Protein AF-A0A968HFU6-F1 (afdb_monomer_lite)

Structure (mmCIF, N/CA/C/O backbone):
data_AF-A0A968HFU6-F1
#
_entry.id   AF-A0A968HFU6-F1
#
loop_
_atom_site.group_PDB
_atom_site.id
_atom_site.type_symbol
_atom_site.label_atom_id
_atom_site.label_alt_id
_atom_site.label_comp_id
_atom_site.label_asym_id
_atom_site.label_entity_id
_atom_site.label_seq_id
_atom_site.pdbx_PDB_ins_code
_atom_site.Cartn_x
_atom_site.Cartn_y
_atom_site.Cartn_z
_atom_site.occupancy
_atom_site.B_iso_or_equiv
_atom_site.auth_seq_id
_atom_site.auth_comp_id
_atom_site.au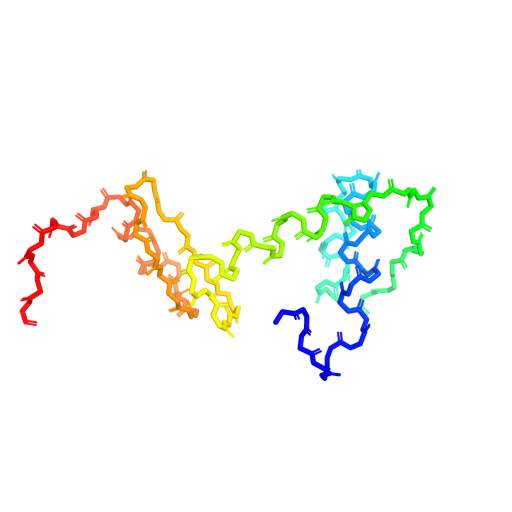th_asym_id
_atom_site.auth_atom_id
_atom_site.pdbx_PDB_model_num
ATOM 1 N N . MET A 1 1 ? 7.597 4.660 4.738 1.00 56.69 1 MET A N 1
ATOM 2 C CA . MET A 1 1 ? 6.983 4.582 3.396 1.00 56.69 1 MET A CA 1
ATOM 3 C C . MET A 1 1 ? 8.063 4.384 2.355 1.00 56.69 1 MET A C 1
ATOM 5 O O . MET A 1 1 ? 9.091 5.023 2.534 1.00 56.69 1 MET A O 1
ATOM 9 N N . PRO A 1 2 ? 7.839 3.556 1.316 1.00 61.03 2 PRO A N 1
ATOM 10 C CA . PRO A 1 2 ? 8.110 2.112 1.406 1.00 61.03 2 PRO A CA 1
ATOM 11 C C . PRO A 1 2 ? 9.291 1.827 2.336 1.00 61.03 2 PRO A C 1
ATOM 13 O O . PRO A 1 2 ? 10.309 2.507 2.302 1.00 61.03 2 PRO A O 1
ATOM 16 N N . LEU A 1 3 ? 9.134 0.875 3.245 1.00 66.88 3 LEU A N 1
ATOM 17 C CA . LEU A 1 3 ? 10.175 0.618 4.237 1.00 66.88 3 LEU A CA 1
ATOM 18 C C . LEU A 1 3 ? 11.447 0.135 3.523 1.00 66.88 3 LEU A C 1
ATOM 20 O O . LEU A 1 3 ? 11.349 -0.565 2.519 1.00 66.88 3 LEU A O 1
ATOM 24 N N . SER A 1 4 ? 12.632 0.490 4.028 1.00 70.19 4 SER A N 1
ATOM 25 C CA . SER A 1 4 ? 13.918 0.091 3.424 1.00 70.19 4 SER A CA 1
ATOM 26 C C . SER A 1 4 ? 14.060 -1.430 3.267 1.00 70.19 4 SER A C 1
ATOM 28 O O . SER A 1 4 ? 14.781 -1.907 2.398 1.00 70.19 4 SER A O 1
ATOM 30 N N . PHE A 1 5 ? 13.318 -2.195 4.069 1.00 75.12 5 PHE A N 1
ATOM 31 C CA . PHE A 1 5 ? 13.216 -3.653 4.019 1.00 75.12 5 PHE A CA 1
ATOM 32 C C . PHE A 1 5 ? 12.143 -4.201 3.053 1.00 75.12 5 PHE A C 1
ATOM 34 O O . PHE A 1 5 ? 11.973 -5.414 2.945 1.00 75.12 5 PHE A O 1
ATOM 41 N N . HIS A 1 6 ? 11.432 -3.344 2.320 1.00 84.25 6 HIS A N 1
ATOM 42 C CA . HIS A 1 6 ? 10.509 -3.713 1.243 1.00 84.25 6 HIS A CA 1
ATOM 43 C C . HIS A 1 6 ? 10.959 -3.086 -0.088 1.00 84.25 6 HIS A C 1
ATOM 45 O O . HIS A 1 6 ? 10.248 -2.242 -0.640 1.00 84.25 6 HIS A O 1
ATOM 51 N N . PRO A 1 7 ? 12.127 -3.498 -0.624 1.00 86.56 7 PRO A N 1
ATOM 52 C CA . PRO A 1 7 ? 12.734 -2.868 -1.799 1.00 86.56 7 PRO A CA 1
ATOM 53 C C . PRO A 1 7 ? 11.850 -2.957 -3.051 1.00 86.56 7 PRO A C 1
ATOM 55 O O . PRO A 1 7 ? 11.905 -2.088 -3.917 1.00 86.56 7 PRO A O 1
ATOM 58 N N . ASP A 1 8 ? 10.984 -3.970 -3.124 1.00 92.88 8 ASP A N 1
ATOM 59 C CA . ASP A 1 8 ? 10.111 -4.186 -4.276 1.00 92.88 8 ASP A CA 1
ATOM 60 C C . ASP A 1 8 ? 8.786 -3.422 -4.226 1.00 92.88 8 ASP A C 1
ATOM 62 O O . ASP A 1 8 ? 8.072 -3.362 -5.227 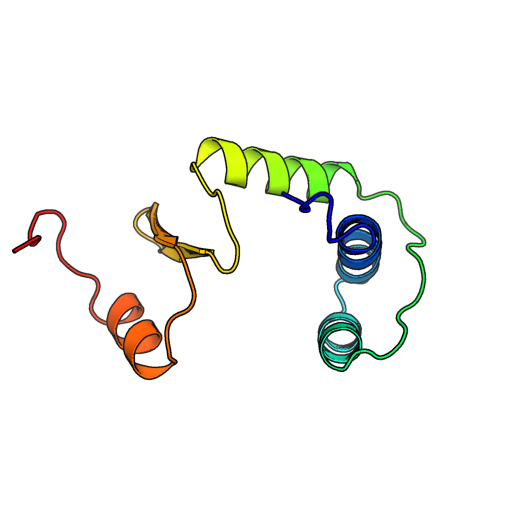1.00 92.88 8 ASP A O 1
ATOM 66 N N . ALA A 1 9 ? 8.426 -2.841 -3.080 1.00 93.19 9 ALA A N 1
ATOM 67 C CA . ALA A 1 9 ? 7.103 -2.252 -2.902 1.00 93.19 9 ALA A CA 1
ATOM 68 C C . ALA A 1 9 ? 6.845 -1.096 -3.879 1.00 93.19 9 ALA A C 1
ATOM 70 O O . ALA A 1 9 ? 5.744 -0.994 -4.408 1.00 93.19 9 ALA A O 1
ATOM 71 N N . TYR A 1 10 ? 7.854 -0.268 -4.169 1.00 92.94 10 TYR A 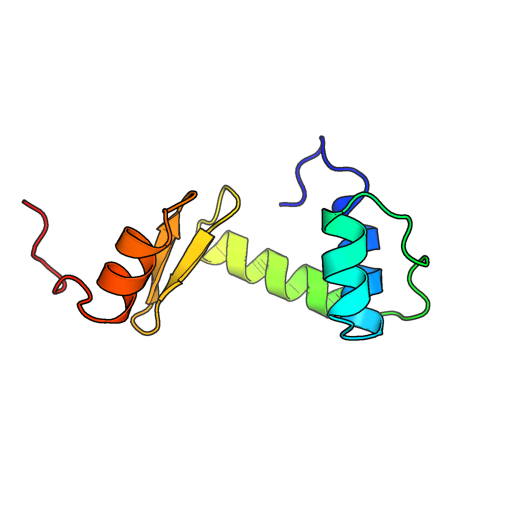N 1
ATOM 72 C CA . TYR A 1 10 ? 7.682 0.885 -5.055 1.00 92.94 10 TYR A CA 1
ATOM 73 C C . TYR A 1 10 ? 7.296 0.461 -6.478 1.00 92.94 10 TYR A C 1
ATOM 75 O O . TYR A 1 10 ? 6.244 0.852 -6.979 1.00 92.94 10 TYR A O 1
ATOM 83 N N . TRP A 1 11 ? 8.108 -0.387 -7.120 1.00 94.50 11 TRP A N 1
ATOM 84 C CA . TRP A 1 11 ? 7.846 -0.786 -8.505 1.00 94.50 11 TRP A CA 1
ATOM 85 C C . TRP A 1 11 ? 6.603 -1.675 -8.623 1.00 94.50 11 TRP A C 1
ATOM 87 O O . TRP A 1 11 ? 5.922 -1.635 -9.645 1.00 94.50 11 TRP A O 1
ATOM 97 N N . LYS A 1 12 ? 6.272 -2.461 -7.590 1.00 95.69 12 LYS A N 1
ATOM 98 C CA . LYS A 1 12 ? 5.044 -3.268 -7.576 1.00 95.69 12 LYS A CA 1
ATOM 99 C C . LYS A 1 12 ? 3.799 -2.391 -7.501 1.00 95.69 12 LYS A C 1
ATOM 101 O O . LYS A 1 12 ? 2.883 -2.593 -8.293 1.00 95.69 12 LYS A O 1
ATOM 106 N N . SER A 1 13 ? 3.792 -1.389 -6.620 1.00 95.25 13 SER A N 1
ATOM 107 C CA . SER A 1 13 ? 2.713 -0.395 -6.560 1.00 95.25 13 SER A CA 1
ATOM 108 C C . SER A 1 13 ? 2.575 0.357 -7.882 1.00 95.25 13 SER A C 1
ATOM 110 O O . SER A 1 13 ? 1.464 0.495 -8.385 1.00 95.25 13 SER A O 1
ATOM 112 N N . GLN A 1 14 ? 3.698 0.762 -8.487 1.00 95.50 14 GLN A N 1
ATOM 113 C CA . GLN A 1 14 ? 3.713 1.409 -9.800 1.00 95.50 14 GLN A CA 1
ATOM 114 C C . GLN A 1 14 ? 3.047 0.525 -10.867 1.00 95.50 14 GLN A C 1
ATOM 116 O O . GLN A 1 14 ? 2.149 0.981 -11.567 1.00 95.50 14 GLN A O 1
ATOM 121 N N . SER A 1 15 ? 3.429 -0.755 -10.947 1.00 96.94 15 SER A N 1
ATOM 122 C CA . SER A 1 15 ? 2.885 -1.707 -11.926 1.00 96.94 15 SER A CA 1
ATOM 123 C C . SER A 1 15 ? 1.375 -1.915 -11.769 1.00 96.94 15 SER A C 1
ATOM 125 O O . SER A 1 15 ? 0.628 -1.863 -12.747 1.00 96.94 15 SER A O 1
ATOM 127 N N . ILE A 1 16 ? 0.905 -2.089 -10.530 1.00 97.12 16 ILE A N 1
ATOM 128 C CA . ILE A 1 16 ? -0.518 -2.298 -10.233 1.00 97.12 16 ILE A CA 1
ATOM 129 C C . ILE A 1 16 ? -1.340 -1.058 -10.603 1.00 97.12 16 ILE A C 1
ATOM 131 O O . ILE A 1 16 ? -2.380 -1.196 -11.252 1.00 97.12 16 ILE A O 1
ATOM 135 N N . LEU A 1 17 ? -0.864 0.142 -10.248 1.00 95.69 17 LEU A N 1
ATOM 136 C CA . LEU A 1 17 ? -1.544 1.391 -10.600 1.00 95.69 17 LEU A CA 1
ATOM 137 C C . LEU A 1 17 ? -1.516 1.662 -12.107 1.00 95.69 17 LEU A C 1
ATOM 139 O O . LEU A 1 17 ? -2.545 2.057 -12.649 1.00 95.69 17 LEU A O 1
ATOM 143 N N . CYS A 1 18 ? -0.416 1.345 -12.807 1.00 95.50 18 CYS A N 1
ATOM 144 C CA . CYS A 1 18 ? -0.301 1.524 -14.261 1.00 95.50 18 CYS A CA 1
ATOM 145 C C . CYS A 1 18 ? -1.459 0.889 -15.041 1.00 95.50 18 CYS A C 1
ATOM 147 O O . CYS A 1 18 ? -1.866 1.411 -16.078 1.00 95.50 18 CYS A O 1
ATOM 149 N N . LYS A 1 19 ? -1.984 -0.247 -14.568 1.00 94.75 19 LYS A N 1
ATOM 150 C CA . LYS A 1 19 ? -3.129 -0.933 -15.187 1.00 94.75 19 LYS A CA 1
ATOM 151 C C . LYS A 1 19 ? -4.420 -0.832 -14.385 1.00 94.75 19 LYS A C 1
ATOM 153 O O . LYS A 1 19 ? -5.429 -1.368 -14.833 1.00 94.75 19 LYS A O 1
ATOM 158 N N . SER A 1 20 ? -4.385 -0.209 -13.204 1.00 95.38 20 SER A N 1
ATOM 159 C CA . SER A 1 20 ? -5.481 -0.232 -12.224 1.00 95.38 20 SER A CA 1
ATOM 160 C C . SER A 1 20 ? -6.066 -1.644 -12.043 1.00 95.38 20 SER A C 1
ATOM 162 O O . SER A 1 20 ? -7.278 -1.852 -12.052 1.00 95.38 20 SER A O 1
ATOM 164 N N . SER A 1 21 ? -5.184 -2.646 -11.953 1.00 96.75 21 SER A N 1
ATOM 165 C CA . SER A 1 21 ? -5.559 -4.060 -12.055 1.00 96.75 21 SER A CA 1
ATOM 166 C C . SER A 1 21 ? -5.749 -4.694 -10.679 1.00 96.75 21 SER A C 1
ATOM 168 O O . SER A 1 21 ? -4.775 -4.991 -9.982 1.00 96.75 21 SER A O 1
ATOM 170 N N . LEU A 1 22 ? -7.005 -4.979 -10.316 1.00 97.81 22 LEU A N 1
ATOM 171 C CA . LEU A 1 22 ? -7.323 -5.747 -9.106 1.00 97.81 22 LEU A CA 1
ATOM 172 C C . LEU A 1 22 ? -6.692 -7.146 -9.152 1.00 97.81 22 LEU A C 1
ATOM 174 O O . LEU A 1 22 ? -6.166 -7.620 -8.153 1.00 97.81 22 LEU A O 1
ATOM 178 N N . GLN A 1 23 ? -6.662 -7.780 -10.326 1.00 98.19 23 GLN A N 1
ATOM 179 C CA . GLN A 1 23 ? -6.046 -9.096 -10.491 1.00 98.19 23 GLN A CA 1
ATOM 180 C C . GLN A 1 23 ? -4.552 -9.077 -10.132 1.00 98.19 23 GLN A C 1
ATOM 182 O O . GLN A 1 23 ? -4.078 -9.970 -9.440 1.00 98.19 23 GLN A O 1
ATOM 187 N N . TRP A 1 24 ? -3.808 -8.048 -10.553 1.00 98.00 24 TRP A N 1
ATOM 188 C CA . TRP A 1 24 ? -2.378 -7.938 -10.233 1.00 98.00 24 TRP A CA 1
ATOM 189 C C . TRP A 1 24 ? -2.137 -7.639 -8.754 1.00 98.00 24 TRP A C 1
ATOM 191 O O . TRP A 1 24 ? -1.142 -8.096 -8.190 1.00 98.00 24 TRP A O 1
ATOM 201 N N . LEU A 1 25 ? -3.051 -6.909 -8.111 1.00 97.94 25 LEU A N 1
ATOM 202 C CA . LEU A 1 25 ? -3.019 -6.722 -6.665 1.00 97.94 25 LEU A CA 1
ATOM 203 C C . LEU A 1 25 ? -3.144 -8.070 -5.939 1.00 97.94 25 LEU A C 1
ATOM 205 O O . LEU A 1 25 ? -2.282 -8.403 -5.123 1.00 97.94 25 LEU A O 1
ATOM 209 N N . GLU A 1 26 ? -4.166 -8.857 -6.282 1.00 98.31 26 GLU A N 1
ATOM 210 C CA . GLU A 1 26 ? -4.416 -10.178 -5.692 1.00 98.31 26 GLU A CA 1
ATOM 211 C C . GLU A 1 26 ? -3.272 -11.161 -5.967 1.00 98.31 26 GLU A C 1
ATOM 213 O O . GLU A 1 26 ? -2.797 -11.847 -5.061 1.00 98.31 26 GLU A O 1
ATOM 218 N N . ASP A 1 27 ? -2.760 -11.196 -7.199 1.00 98.25 27 ASP A N 1
ATOM 219 C CA . ASP A 1 27 ? -1.640 -12.061 -7.569 1.00 98.25 27 ASP A CA 1
ATOM 220 C C . ASP A 1 27 ? -0.369 -11.714 -6.783 1.00 98.25 27 ASP A C 1
ATOM 222 O O . ASP A 1 27 ? 0.308 -12.616 -6.281 1.00 98.25 27 ASP A O 1
ATOM 226 N N . ASN A 1 28 ? -0.076 -10.425 -6.583 1.00 97.06 28 ASN A N 1
ATOM 227 C CA . ASN A 1 28 ? 1.053 -10.006 -5.757 1.00 97.06 28 ASN A CA 1
ATOM 228 C C . ASN A 1 28 ? 0.873 -10.392 -4.276 1.00 97.06 28 ASN A C 1
ATOM 230 O O . ASN A 1 28 ? 1.833 -10.851 -3.652 1.00 97.06 28 ASN A O 1
ATOM 234 N N . PHE A 1 29 ? -0.335 -10.264 -3.710 1.00 96.44 29 PHE A N 1
ATOM 235 C CA . PHE A 1 29 ? -0.629 -10.752 -2.352 1.00 96.44 29 PHE A CA 1
ATOM 236 C C . PHE A 1 29 ? -0.493 -12.276 -2.241 1.00 96.44 29 PHE A C 1
ATOM 238 O O . PHE A 1 29 ? 0.039 -12.780 -1.250 1.00 96.44 29 PHE A O 1
ATOM 245 N N . ALA A 1 30 ? -0.876 -13.008 -3.288 1.00 97.88 30 ALA A N 1
ATOM 246 C CA . ALA A 1 30 ? -0.670 -14.448 -3.420 1.00 97.88 30 ALA A CA 1
ATOM 247 C C . ALA A 1 30 ? 0.793 -14.841 -3.720 1.00 97.88 30 ALA A C 1
ATOM 249 O O . ALA A 1 30 ? 1.075 -16.019 -3.938 1.00 97.88 30 ALA A O 1
ATOM 250 N N . LYS A 1 31 ? 1.729 -13.878 -3.712 1.00 96.25 31 LYS A N 1
ATOM 251 C CA . LYS A 1 31 ? 3.164 -14.053 -4.007 1.00 96.25 31 LYS A CA 1
ATOM 252 C C . LYS A 1 31 ? 3.458 -14.575 -5.416 1.00 96.25 31 LYS A C 1
ATOM 254 O O . LYS A 1 31 ? 4.536 -15.118 -5.651 1.00 96.25 31 LYS A O 1
ATOM 259 N N . LYS A 1 32 ? 2.528 -14.405 -6.352 1.00 97.81 32 LYS A N 1
ATOM 260 C CA . LYS A 1 32 ? 2.789 -14.640 -7.770 1.00 97.81 32 LYS A CA 1
ATOM 261 C C . LYS A 1 32 ? 3.565 -13.462 -8.347 1.00 97.81 32 LYS A C 1
ATOM 263 O O . LYS A 1 32 ? 3.544 -12.348 -7.816 1.00 97.81 32 LYS A O 1
ATOM 268 N N . GLU A 1 33 ? 4.264 -13.717 -9.442 1.00 96.88 33 GLU A N 1
ATOM 269 C CA . GLU A 1 33 ? 4.918 -12.654 -10.193 1.00 96.88 33 GLU A CA 1
ATOM 270 C C . GLU A 1 33 ? 3.880 -11.762 -10.874 1.00 96.88 33 GLU A C 1
ATOM 272 O O . GLU A 1 33 ? 2.864 -12.238 -11.381 1.00 96.88 33 GLU A O 1
ATOM 277 N N . ILE A 1 34 ? 4.164 -10.461 -10.897 1.00 97.75 34 ILE A N 1
ATOM 278 C CA . ILE A 1 34 ? 3.408 -9.474 -11.663 1.00 97.75 34 ILE A CA 1
ATOM 279 C C . ILE A 1 34 ? 4.346 -8.792 -12.661 1.00 97.75 34 ILE A C 1
ATOM 281 O O . ILE A 1 34 ? 5.549 -8.687 -12.386 1.00 97.75 34 ILE A O 1
ATOM 285 N N . PRO A 1 35 ? 3.833 -8.306 -13.804 1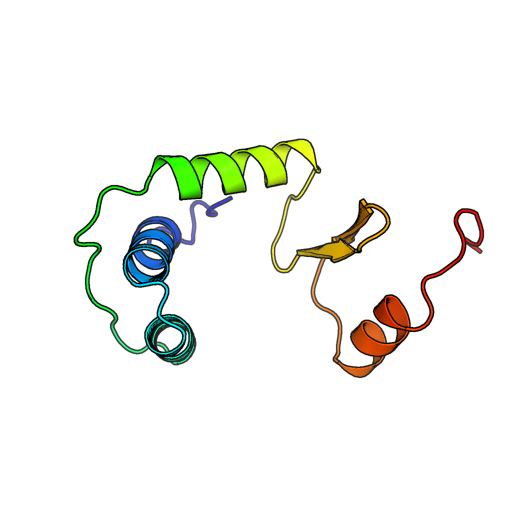.00 97.44 35 PRO A N 1
ATOM 286 C CA . PRO A 1 35 ? 4.654 -7.602 -14.779 1.00 97.44 35 PRO A CA 1
ATOM 287 C C . PRO A 1 35 ? 5.371 -6.389 -14.176 1.00 97.44 35 PRO A C 1
ATOM 289 O O . PRO A 1 35 ? 4.911 -5.782 -13.205 1.00 97.44 35 PRO A O 1
ATOM 292 N N . ARG A 1 36 ? 6.508 -6.012 -14.765 1.00 96.44 36 ARG A N 1
ATOM 293 C CA . ARG A 1 36 ? 7.171 -4.741 -14.441 1.00 96.44 36 ARG A CA 1
ATOM 294 C C . ARG A 1 36 ? 6.343 -3.563 -14.985 1.00 96.44 36 ARG A C 1
ATOM 296 O O . ARG A 1 36 ? 5.619 -3.757 -15.961 1.00 96.44 36 ARG A O 1
ATOM 303 N N . PRO A 1 37 ? 6.444 -2.366 -14.378 1.00 95.81 37 PRO A N 1
ATOM 304 C CA . PRO A 1 37 ? 5.717 -1.193 -14.853 1.00 95.81 37 PRO A CA 1
ATOM 305 C C . PRO A 1 37 ? 6.070 -0.865 -16.304 1.00 95.81 37 PRO A C 1
ATOM 307 O O . PRO A 1 37 ? 7.245 -0.877 -16.671 1.00 95.81 37 PRO A O 1
ATOM 310 N N . ASP A 1 38 ? 5.057 -0.530 -17.098 1.00 95.00 38 ASP A N 1
ATOM 311 C CA . ASP A 1 38 ? 5.185 -0.086 -18.490 1.00 95.00 38 ASP A CA 1
ATOM 312 C C . ASP A 1 38 ? 4.670 1.351 -18.703 1.00 95.00 38 ASP A C 1
ATOM 314 O O . ASP A 1 38 ? 4.492 1.788 -19.839 1.00 95.00 38 ASP A O 1
ATOM 318 N N . CYS A 1 39 ? 4.440 2.090 -17.612 1.00 94.69 39 CYS A N 1
ATOM 319 C CA . CYS A 1 39 ? 3.954 3.467 -17.613 1.00 94.69 39 CYS A CA 1
ATOM 320 C C . CYS A 1 39 ? 4.758 4.359 -16.650 1.00 94.69 39 CYS A C 1
ATOM 322 O O . CYS A 1 39 ? 5.411 3.864 -15.724 1.00 94.69 39 CYS A O 1
ATOM 324 N N . ASP A 1 40 ? 4.690 5.679 -16.850 1.00 94.38 40 ASP A N 1
ATOM 325 C CA . ASP A 1 40 ? 5.296 6.674 -15.960 1.00 94.38 40 ASP A CA 1
ATOM 326 C C . ASP A 1 40 ? 4.219 7.377 -15.120 1.00 94.38 40 ASP A C 1
ATOM 328 O O . ASP A 1 40 ? 3.616 8.357 -15.543 1.00 94.38 40 ASP A O 1
ATOM 332 N N . ASN A 1 41 ? 3.939 6.825 -13.938 1.00 94.44 41 ASN A N 1
ATOM 333 C CA . ASN A 1 41 ? 2.982 7.345 -12.952 1.00 94.44 41 ASN A CA 1
ATOM 334 C C . ASN A 1 41 ? 3.637 7.550 -11.574 1.00 94.44 41 ASN A C 1
ATOM 336 O O . ASN A 1 41 ? 3.002 7.409 -10.528 1.00 94.44 41 ASN A O 1
ATOM 340 N N . LYS A 1 42 ? 4.936 7.866 -11.555 1.00 93.06 42 LYS A N 1
ATOM 341 C CA . LYS A 1 42 ? 5.692 8.071 -10.310 1.00 93.06 42 LYS A CA 1
ATOM 342 C C . LYS A 1 42 ? 5.115 9.196 -9.455 1.00 93.06 42 LYS A C 1
ATOM 344 O O . LYS A 1 42 ? 5.054 9.051 -8.237 1.00 93.06 42 LYS A O 1
ATOM 349 N N . GLU A 1 43 ? 4.633 10.265 -10.089 1.00 95.44 43 GLU A N 1
ATOM 350 C CA . GLU A 1 43 ? 4.021 11.405 -9.398 1.00 95.44 43 GLU A CA 1
ATOM 351 C C . GLU A 1 43 ? 2.808 10.989 -8.552 1.00 95.44 43 GLU A C 1
ATOM 353 O O . GLU A 1 43 ? 2.643 11.483 -7.441 1.00 95.44 43 GLU A O 1
ATOM 358 N N . GLU A 1 44 ? 1.995 10.034 -9.015 1.00 94.19 44 GLU A N 1
ATOM 359 C CA . GLU A 1 44 ? 0.840 9.522 -8.264 1.00 94.19 44 GLU A CA 1
ATOM 360 C C . GLU A 1 44 ? 1.282 8.763 -7.001 1.00 94.19 44 GLU A C 1
ATOM 362 O O . GLU A 1 44 ? 0.753 8.978 -5.906 1.00 94.19 44 GLU A O 1
ATOM 367 N N . ILE A 1 45 ? 2.312 7.920 -7.132 1.00 93.12 45 ILE A N 1
ATOM 368 C CA . ILE A 1 45 ? 2.906 7.175 -6.012 1.00 93.12 45 ILE A CA 1
ATOM 369 C C . ILE A 1 45 ? 3.510 8.136 -4.978 1.00 93.12 45 IL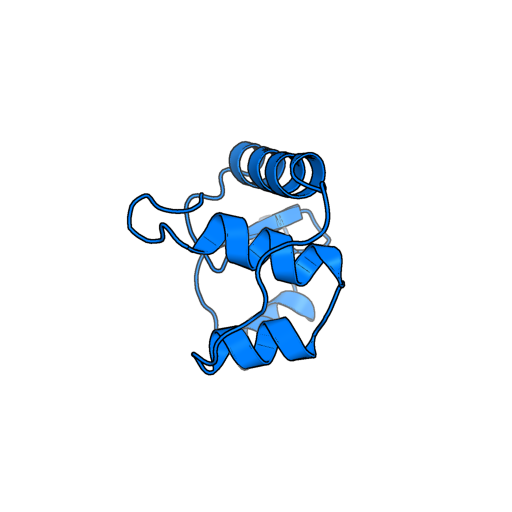E A C 1
ATOM 371 O O . ILE A 1 45 ? 3.336 7.951 -3.768 1.00 93.12 45 ILE A O 1
ATOM 375 N N . GLU A 1 46 ? 4.220 9.162 -5.442 1.00 93.50 46 GLU A N 1
ATOM 376 C CA . GLU A 1 46 ? 4.861 10.169 -4.596 1.00 93.50 46 GLU A CA 1
ATOM 377 C C . GLU A 1 46 ? 3.843 11.088 -3.919 1.00 93.50 46 GLU A C 1
ATOM 379 O O . GLU A 1 46 ? 3.986 11.370 -2.730 1.00 93.50 46 GLU A O 1
ATOM 384 N N . ALA A 1 47 ? 2.780 11.493 -4.618 1.00 95.44 47 ALA A N 1
ATOM 385 C CA . ALA A 1 47 ? 1.699 12.293 -4.053 1.00 95.44 47 ALA A CA 1
ATOM 386 C C . ALA A 1 47 ? 0.960 11.538 -2.939 1.00 95.44 47 ALA A C 1
ATOM 388 O O . ALA A 1 47 ? 0.792 12.076 -1.841 1.00 95.44 47 ALA A O 1
ATOM 389 N N . ASN A 1 48 ? 0.602 10.269 -3.169 1.00 93.25 48 ASN A N 1
ATOM 390 C CA . ASN A 1 48 ? 0.015 9.418 -2.131 1.00 93.25 48 ASN A CA 1
ATOM 391 C C . ASN A 1 48 ? 0.978 9.249 -0.943 1.00 93.25 48 ASN A C 1
ATOM 393 O O . ASN A 1 48 ? 0.574 9.299 0.220 1.00 93.25 48 ASN A O 1
ATOM 397 N N . THR A 1 49 ? 2.276 9.120 -1.238 1.00 92.44 49 THR A N 1
ATOM 398 C CA . THR A 1 49 ? 3.311 9.004 -0.210 1.00 92.44 49 THR A CA 1
ATOM 399 C C . THR A 1 49 ? 3.431 10.271 0.634 1.00 92.44 49 THR A C 1
ATOM 401 O O . THR A 1 49 ? 3.511 10.215 1.859 1.00 92.44 49 THR A O 1
ATOM 404 N N . LYS A 1 50 ? 3.399 11.437 -0.005 1.00 94.31 50 LYS A N 1
ATOM 405 C CA . LYS A 1 50 ? 3.469 12.733 0.661 1.00 94.31 50 LYS A CA 1
ATOM 406 C C . LYS A 1 50 ? 2.277 12.955 1.590 1.00 94.31 50 LYS A C 1
ATOM 408 O O . LYS A 1 50 ? 2.489 13.288 2.752 1.00 94.31 50 LYS A O 1
ATOM 413 N N . ILE A 1 51 ? 1.054 12.698 1.121 1.00 94.50 51 ILE A N 1
ATOM 414 C CA . ILE A 1 51 ? -0.162 12.845 1.940 1.00 94.50 51 ILE A CA 1
ATOM 415 C C . ILE A 1 51 ? -0.087 11.951 3.179 1.00 94.50 51 ILE A C 1
ATOM 417 O O . ILE A 1 51 ? -0.378 12.391 4.288 1.00 94.50 51 ILE A O 1
ATOM 421 N N . ALA A 1 52 ? 0.356 10.704 3.025 1.00 93.31 52 ALA A N 1
ATOM 422 C CA . ALA A 1 52 ? 0.496 9.810 4.165 1.00 93.31 52 ALA A CA 1
ATOM 423 C C . ALA A 1 52 ? 1.526 10.327 5.197 1.00 93.31 52 ALA A C 1
ATOM 425 O O . ALA A 1 52 ? 1.297 10.181 6.397 1.00 93.31 52 ALA A O 1
ATOM 426 N N . LEU A 1 53 ? 2.611 10.994 4.776 1.00 92.50 53 LEU A N 1
ATOM 427 C CA . LEU A 1 53 ? 3.551 11.642 5.703 1.00 92.50 53 LEU A CA 1
ATOM 428 C C . LEU A 1 53 ? 2.914 12.843 6.413 1.00 92.50 53 LEU A C 1
ATOM 430 O O . LEU A 1 53 ? 3.078 12.986 7.622 1.00 92.50 53 LEU A O 1
ATOM 434 N N . GLU A 1 54 ? 2.173 13.679 5.682 1.00 94.31 54 GLU A N 1
ATOM 435 C CA . GLU A 1 54 ? 1.469 14.851 6.226 1.00 94.31 54 GLU A CA 1
ATOM 436 C C . GLU A 1 54 ? 0.397 14.461 7.255 1.00 94.31 54 GLU A C 1
ATOM 438 O O . GLU A 1 54 ? 0.219 15.153 8.256 1.00 94.31 54 GLU A O 1
ATOM 443 N N . LEU A 1 55 ? -0.261 13.314 7.061 1.00 93.75 55 LEU A N 1
ATOM 444 C CA . LEU A 1 55 ? -1.222 12.732 8.004 1.00 93.75 55 LEU A CA 1
ATOM 445 C C . LEU A 1 55 ? -0.564 12.005 9.192 1.00 93.75 55 LEU A C 1
ATOM 447 O O . LEU A 1 55 ? -1.265 11.445 10.034 1.00 93.75 55 LEU A O 1
ATOM 451 N N . GLY A 1 56 ? 0.771 11.977 9.271 1.00 92.12 56 GLY A N 1
ATOM 452 C CA . GLY A 1 56 ? 1.502 11.299 10.343 1.00 92.12 56 GLY A CA 1
ATOM 453 C C . GLY A 1 56 ? 1.455 9.769 10.268 1.00 92.12 56 GLY A C 1
ATOM 454 O O . GLY A 1 56 ? 1.667 9.095 11.276 1.00 92.12 56 GLY A O 1
ATOM 455 N N . ILE A 1 57 ? 1.186 9.189 9.093 1.00 93.62 57 ILE A N 1
ATOM 456 C CA . ILE A 1 57 ? 1.137 7.736 8.904 1.00 93.62 57 ILE A CA 1
ATOM 457 C C . ILE A 1 57 ? 2.557 7.168 8.943 1.00 93.62 57 ILE A C 1
ATOM 459 O O . ILE A 1 57 ? 3.355 7.346 8.021 1.00 93.62 57 ILE A O 1
ATOM 463 N N . THR A 1 58 ? 2.867 6.419 10.001 1.00 91.06 58 THR A N 1
ATOM 464 C CA . THR A 1 58 ? 4.188 5.790 10.182 1.00 91.06 58 THR A CA 1
ATOM 465 C C . THR A 1 58 ? 4.223 4.308 9.803 1.00 91.06 58 THR A C 1
ATOM 467 O O . THR A 1 58 ? 5.304 3.729 9.693 1.00 91.06 58 THR A O 1
ATOM 470 N N . GLY A 1 59 ? 3.064 3.687 9.561 1.00 89.50 59 GLY A N 1
ATOM 471 C CA . GLY A 1 59 ? 2.957 2.251 9.312 1.00 89.50 59 GLY A CA 1
ATOM 472 C C . GLY A 1 59 ? 1.739 1.849 8.486 1.00 89.50 59 GLY A C 1
ATOM 473 O O . GLY A 1 59 ? 0.814 2.632 8.272 1.00 89.50 59 GLY A O 1
ATOM 474 N N . THR A 1 60 ? 1.747 0.602 8.023 1.00 91.31 60 THR A N 1
ATOM 475 C CA . THR A 1 60 ? 0.670 -0.006 7.231 1.00 91.31 60 THR A CA 1
ATOM 476 C C . THR A 1 60 ? 0.215 -1.327 7.864 1.00 91.31 60 THR A C 1
ATOM 478 O O . THR A 1 60 ? 1.068 -2.049 8.383 1.00 91.31 60 THR A O 1
ATOM 481 N N . PRO A 1 61 ? -1.080 -1.693 7.780 1.00 94.06 61 PRO A N 1
ATOM 482 C CA . PRO A 1 61 ? -2.171 -0.895 7.219 1.00 94.06 61 PRO A CA 1
ATOM 483 C C . PRO A 1 61 ? -2.550 0.282 8.135 1.00 94.06 61 PRO A C 1
ATOM 485 O O . PRO A 1 61 ? -2.424 0.195 9.354 1.00 94.06 61 PRO A O 1
ATOM 488 N N . THR A 1 62 ? -2.999 1.379 7.527 1.00 94.88 62 THR A N 1
ATOM 489 C CA . THR A 1 62 ? -3.588 2.549 8.197 1.00 94.88 62 THR A CA 1
ATOM 490 C C . THR A 1 62 ? -4.799 2.985 7.385 1.00 94.88 62 THR A C 1
ATOM 492 O O . THR A 1 62 ? -4.763 2.926 6.157 1.00 94.88 62 THR A O 1
ATOM 495 N N . MET A 1 63 ? -5.866 3.395 8.062 1.00 94.81 63 MET A N 1
ATOM 496 C CA . MET A 1 63 ? -7.104 3.860 7.439 1.00 94.81 63 MET A CA 1
ATOM 497 C C . MET A 1 63 ? -7.365 5.314 7.807 1.00 94.81 63 MET A C 1
ATOM 499 O O . MET A 1 63 ? -7.044 5.744 8.915 1.00 94.81 63 MET A O 1
ATOM 503 N N . VAL A 1 64 ? -7.987 6.042 6.887 1.00 93.62 64 VAL A N 1
ATOM 504 C CA . VAL A 1 64 ? -8.493 7.398 7.101 1.00 93.62 64 VAL A CA 1
ATOM 505 C C . VAL A 1 64 ? -10.006 7.340 6.904 1.00 93.62 64 VAL A C 1
ATOM 507 O O . VAL A 1 64 ? -10.466 6.959 5.828 1.00 93.62 64 VAL A O 1
ATOM 510 N N . LEU A 1 65 ? -10.773 7.628 7.956 1.00 91.81 65 LEU A N 1
ATOM 511 C CA . LEU A 1 65 ? -12.239 7.587 7.932 1.00 91.81 65 LEU A CA 1
ATOM 512 C C . LEU A 1 65 ? -12.824 8.873 7.310 1.00 91.81 65 LEU A C 1
ATOM 514 O O . LEU A 1 65 ? -12.112 9.875 7.208 1.00 91.81 65 LEU A O 1
ATOM 518 N N . PRO A 1 66 ? -14.111 8.889 6.898 1.00 89.00 66 PRO A N 1
ATOM 519 C CA . PRO A 1 66 ? -14.720 10.051 6.236 1.00 89.00 66 PRO A CA 1
ATOM 520 C C . PRO A 1 66 ? -14.701 11.361 7.041 1.00 89.00 66 PRO A C 1
ATOM 522 O O . PRO A 1 66 ? -14.800 12.435 6.457 1.00 89.00 66 PRO A O 1
ATOM 525 N N . ASP A 1 67 ? -14.572 11.289 8.367 1.00 88.19 67 ASP A N 1
ATOM 526 C CA . ASP A 1 67 ? -14.453 12.443 9.268 1.00 88.19 67 ASP A CA 1
ATOM 527 C C . ASP A 1 67 ? -12.999 12.924 9.469 1.00 88.19 67 ASP A C 1
ATOM 529 O O . ASP A 1 67 ? -12.746 13.859 10.233 1.00 88.19 67 ASP A O 1
ATOM 533 N N . GLY A 1 68 ? -12.041 12.291 8.785 1.00 89.31 68 GLY A N 1
ATOM 534 C CA . GLY A 1 68 ? -10.611 12.562 8.888 1.00 89.31 68 GLY A CA 1
ATOM 535 C C . GLY A 1 68 ? -9.904 11.818 10.024 1.00 89.31 68 GLY A C 1
ATOM 536 O O . GLY A 1 68 ? -8.704 12.019 10.210 1.00 89.31 68 GLY A O 1
ATOM 537 N N . MET A 1 69 ? -10.594 10.959 10.787 1.00 90.25 69 MET A N 1
ATOM 538 C CA . MET A 1 69 ? -9.954 10.148 11.824 1.00 90.25 69 MET A CA 1
ATOM 539 C C . MET A 1 69 ? -8.944 9.168 11.206 1.00 90.25 69 MET A C 1
ATOM 541 O O . MET A 1 69 ? -9.277 8.393 10.307 1.00 90.25 69 MET A O 1
ATOM 545 N N . VAL A 1 70 ? -7.714 9.165 11.729 1.00 93.31 70 VAL A N 1
ATOM 546 C CA . VAL A 1 70 ? -6.650 8.233 11.325 1.00 93.31 70 VAL A CA 1
ATOM 547 C C . VAL A 1 70 ? -6.626 7.037 12.276 1.00 93.31 70 VAL A C 1
ATOM 549 O O . VAL A 1 70 ? -6.387 7.182 13.475 1.00 93.31 70 VAL A O 1
ATOM 552 N N . VAL A 1 71 ? -6.848 5.838 11.739 1.00 93.75 71 VAL A N 1
ATOM 553 C CA . VAL A 1 71 ? -6.831 4.572 12.482 1.00 93.75 71 VAL A CA 1
ATOM 554 C C . VAL A 1 71 ? -5.637 3.744 12.023 1.00 93.75 71 VAL A C 1
ATOM 556 O O . VAL A 1 71 ? -5.640 3.159 10.940 1.00 93.75 71 VAL A O 1
ATOM 559 N N . MET A 1 72 ? -4.601 3.695 12.858 1.00 93.44 72 MET A N 1
ATOM 560 C CA . MET A 1 72 ? -3.368 2.966 12.564 1.00 93.44 72 MET A CA 1
ATOM 561 C C . MET A 1 72 ? -3.440 1.498 12.997 1.00 93.44 72 MET A C 1
ATOM 563 O O . MET A 1 72 ? -3.972 1.158 14.061 1.00 93.44 72 MET A O 1
ATOM 567 N N . GLY A 1 73 ? -2.816 0.638 12.195 1.00 93.25 73 GLY A N 1
ATOM 568 C CA . GLY A 1 73 ? -2.660 -0.783 12.471 1.00 93.25 73 GLY A CA 1
ATOM 569 C C . GLY A 1 73 ? -3.839 -1.637 12.012 1.00 93.25 73 GLY A C 1
ATOM 570 O O . GLY A 1 73 ? -4.923 -1.156 11.682 1.00 93.25 73 GLY A O 1
ATOM 571 N N . VAL A 1 74 ? -3.606 -2.948 12.004 1.00 94.69 74 VAL A N 1
ATOM 572 C CA . VAL A 1 74 ? -4.610 -3.939 11.610 1.00 94.69 74 VAL A CA 1
ATOM 573 C C . VAL A 1 74 ? -5.789 -3.959 12.590 1.00 94.69 74 VAL A C 1
ATOM 575 O O . VAL A 1 74 ? -5.614 -3.810 13.804 1.00 94.69 74 VAL A O 1
ATOM 578 N N . LYS A 1 75 ? -6.993 -4.157 12.051 1.00 94.69 75 LYS A N 1
ATOM 579 C CA . LYS A 1 75 ? -8.239 -4.407 12.782 1.00 94.69 75 LYS A CA 1
ATOM 580 C C . LYS A 1 75 ? -8.946 -5.592 12.129 1.00 94.69 75 LYS A C 1
ATOM 582 O O . LYS A 1 75 ? -8.853 -5.764 10.915 1.00 94.69 75 LYS A O 1
ATOM 587 N N . ASP A 1 76 ? -9.631 -6.407 12.925 1.00 96.81 76 ASP A N 1
ATOM 588 C CA . ASP A 1 76 ? -10.488 -7.461 12.383 1.00 96.81 76 ASP A CA 1
ATOM 589 C C . ASP A 1 76 ? -11.746 -6.880 11.718 1.00 96.81 76 ASP A C 1
ATOM 591 O O . ASP A 1 76 ? -12.120 -5.726 11.940 1.00 96.81 76 ASP A O 1
ATOM 595 N N . ALA A 1 77 ? -12.412 -7.694 10.897 1.00 96.75 77 ALA A N 1
ATOM 596 C CA . ALA A 1 77 ? -13.579 -7.262 10.132 1.00 96.75 77 ALA A CA 1
ATOM 597 C C . ALA A 1 77 ? -14.709 -6.719 11.021 1.00 96.75 77 ALA A C 1
ATOM 599 O O . ALA A 1 77 ? -15.337 -5.726 10.668 1.00 96.75 77 ALA A O 1
ATOM 600 N N . LYS A 1 78 ? -14.950 -7.329 12.189 1.00 96.62 78 LYS A N 1
ATOM 601 C CA . LYS A 1 78 ? -16.012 -6.896 13.107 1.00 96.62 78 LY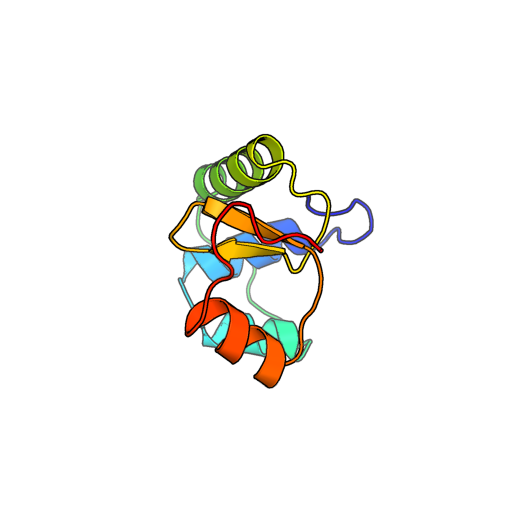S A CA 1
ATOM 602 C C . LYS A 1 78 ? -15.728 -5.493 13.648 1.00 96.62 78 LYS A C 1
ATOM 604 O O . LYS A 1 78 ? -16.611 -4.644 13.642 1.00 96.62 78 LYS A O 1
ATOM 609 N N . THR A 1 79 ? -14.493 -5.254 14.075 1.00 94.25 79 THR A N 1
ATOM 610 C CA . THR A 1 79 ? -14.026 -3.962 14.586 1.00 94.25 79 THR A CA 1
ATOM 611 C C . THR A 1 79 ? -14.070 -2.894 13.498 1.00 94.25 79 THR A C 1
ATOM 613 O O . THR A 1 79 ? -14.482 -1.770 13.763 1.00 94.25 79 THR A O 1
ATOM 616 N N . LEU A 1 80 ? -13.679 -3.238 12.267 1.00 93.69 80 LEU A N 1
ATOM 617 C CA . LEU A 1 80 ? -13.757 -2.325 11.126 1.00 93.69 80 LEU A CA 1
ATOM 618 C C . LEU A 1 80 ? -15.189 -1.922 10.792 1.00 93.69 80 LEU A C 1
ATOM 620 O O . LEU A 1 80 ? -15.447 -0.740 10.594 1.00 93.69 80 LEU A O 1
ATOM 624 N N . ILE A 1 81 ? -16.109 -2.888 10.748 1.00 94.50 81 ILE A N 1
ATOM 625 C CA . ILE A 1 81 ? -17.524 -2.614 10.482 1.00 94.50 81 ILE A CA 1
ATOM 626 C C . ILE A 1 81 ? -18.064 -1.655 11.542 1.00 94.50 81 ILE A C 1
ATOM 628 O O . ILE A 1 81 ? -18.617 -0.626 11.175 1.00 94.50 81 ILE A O 1
ATOM 632 N N . GLU A 1 82 ? -17.816 -1.929 12.826 1.00 93.12 82 GLU A N 1
ATOM 633 C CA . GLU A 1 82 ? -18.268 -1.067 13.923 1.00 93.12 82 GLU A CA 1
ATOM 634 C C . GLU A 1 82 ? -17.716 0.361 13.807 1.00 93.12 82 GLU A C 1
ATOM 636 O O . GLU A 1 82 ? -18.470 1.321 13.926 1.00 93.12 82 GLU A O 1
ATOM 641 N N . LEU A 1 83 ? -16.419 0.511 13.511 1.00 91.25 83 LEU A N 1
ATOM 642 C CA . LEU A 1 83 ? -15.781 1.821 13.332 1.00 91.25 83 LEU A CA 1
ATOM 643 C C . LEU A 1 83 ? -16.405 2.635 12.192 1.00 91.25 83 LEU A C 1
ATOM 645 O O . LEU A 1 83 ? -16.492 3.857 12.291 1.00 91.25 83 LEU A O 1
ATOM 649 N N . VAL A 1 84 ? -16.812 1.972 11.107 1.00 90.62 84 VAL A N 1
ATOM 650 C CA . VAL A 1 84 ? -17.384 2.631 9.926 1.00 90.62 84 VAL A CA 1
ATOM 651 C C . VAL A 1 84 ? -18.874 2.924 10.109 1.00 90.62 84 VAL A C 1
ATOM 653 O O . VAL A 1 84 ? -19.341 3.971 9.667 1.00 90.62 84 VAL A O 1
ATOM 656 N N . THR A 1 85 ? -19.633 2.028 10.747 1.00 92.56 85 THR A N 1
ATOM 657 C CA . THR A 1 85 ? -21.089 2.185 10.901 1.00 92.56 85 THR A CA 1
ATOM 658 C C . THR A 1 85 ? -21.481 3.000 12.127 1.00 92.56 85 THR A C 1
ATOM 660 O O . THR A 1 85 ? -22.493 3.693 12.085 1.00 92.56 85 THR A O 1
ATOM 663 N N . ASN A 1 86 ? -20.685 2.937 13.197 1.00 89.25 86 ASN A N 1
ATOM 664 C CA . ASN A 1 86 ? -20.928 3.608 14.473 1.00 89.25 86 ASN A CA 1
ATOM 665 C C . ASN A 1 86 ? -19.665 4.369 14.927 1.00 89.25 86 ASN A C 1
ATOM 667 O O . ASN A 1 86 ? -19.071 4.025 15.954 1.00 89.25 86 ASN A O 1
ATOM 671 N N . PRO A 1 87 ? -19.216 5.390 14.173 1.00 80.06 87 PRO A N 1
ATOM 672 C CA . PRO A 1 87 ? -17.993 6.107 14.508 1.00 80.06 87 PRO A CA 1
ATOM 673 C C . PRO A 1 87 ? -18.102 6.753 15.902 1.00 80.06 87 PRO A C 1
ATOM 675 O O . PRO A 1 87 ? -19.137 7.354 16.222 1.00 80.06 87 PRO A O 1
ATOM 678 N N . PRO A 1 88 ? -17.059 6.650 16.749 1.00 74.19 88 PRO A N 1
ATOM 679 C CA . PRO A 1 88 ? -17.066 7.262 18.072 1.00 74.19 88 PRO A CA 1
ATOM 680 C C . PRO A 1 88 ? -17.200 8.781 17.948 1.00 74.19 88 PRO A C 1
ATOM 682 O O . PRO A 1 88 ? -16.569 9.414 17.099 1.00 74.19 88 PRO A O 1
ATOM 685 N N . LYS A 1 89 ? -18.019 9.398 18.805 1.00 71.56 89 LYS A N 1
ATOM 686 C CA . LYS A 1 89 ? -18.189 10.854 18.774 1.00 71.56 89 LYS A CA 1
ATOM 687 C C . LYS A 1 89 ? -16.900 11.527 19.229 1.00 71.56 89 LYS A C 1
ATOM 689 O O . LYS A 1 89 ? -16.280 11.125 20.214 1.00 71.56 89 LYS A O 1
ATOM 694 N N . LYS A 1 90 ? -16.518 12.598 18.532 1.00 57.25 90 LYS A N 1
ATOM 695 C CA . LYS A 1 90 ? -15.350 13.422 18.866 1.00 57.25 90 LYS A CA 1
ATOM 696 C C . LYS A 1 90 ? -15.467 13.911 20.322 1.00 57.25 90 LYS A C 1
ATOM 698 O O . LYS A 1 90 ? -16.283 14.782 20.607 1.00 57.25 90 LYS A O 1
ATOM 703 N N . GLY A 1 91 ? -14.681 13.324 21.232 1.00 60.00 91 GLY A N 1
ATOM 704 C CA . GLY A 1 91 ? -14.694 13.619 22.675 1.00 60.00 91 GLY A CA 1
ATOM 705 C C . GLY A 1 91 ? -15.047 12.444 23.600 1.00 60.00 91 GLY A C 1
ATOM 706 O O . GLY A 1 91 ? -14.877 12.570 24.807 1.00 60.00 91 GLY A O 1
ATOM 707 N N . GLU A 1 92 ? -15.478 11.295 23.074 1.00 55.59 92 GLU A N 1
ATOM 708 C CA . GLU A 1 92 ? -15.738 10.074 23.857 1.00 55.59 92 GLU A CA 1
ATOM 709 C C . GLU A 1 92 ? -14.493 9.171 23.928 1.00 55.59 92 GLU A C 1
ATOM 711 O O . GLU A 1 92 ? -14.519 7.994 23.581 1.00 55.59 92 GLU A O 1
ATOM 716 N N . THR A 1 93 ? -13.364 9.714 24.376 1.00 48.22 93 THR A N 1
ATOM 717 C CA . THR A 1 93 ? -12.278 8.882 24.913 1.00 48.22 93 THR A CA 1
ATOM 718 C C . THR A 1 93 ? -12.511 8.737 26.410 1.00 48.22 93 THR A C 1
ATOM 720 O O . THR A 1 93 ? -12.387 9.717 27.144 1.00 48.22 93 THR A O 1
ATOM 723 N N . LYS A 1 94 ? -12.906 7.534 26.840 1.00 40.59 94 LYS A N 1
ATOM 724 C CA . LYS A 1 94 ? -12.771 7.110 28.240 1.00 40.59 94 LYS A CA 1
ATOM 725 C C . LYS A 1 94 ? -11.302 6.999 28.622 1.00 40.59 94 LYS A C 1
ATOM 727 O O . LYS A 1 94 ? -10.518 6.557 27.752 1.00 40.59 94 LYS A O 1
#

Radius of gyration: 16.04 Å; chains: 1; bounding box: 35×30×47 Å

Secondary structure (DSSP, 8-state):
---TT-TTHHHHHHHHHHHT-HHHHHHHHTT---PPP-S--HHHHHHHHHHHHHTT--SSSEEE-TTS-EEES---HHHHHHHHHSPPPTT---

Foldseek 3Di:
DPDPVCVCPLQLVQQCVLVVDPVSVVCVVVVHDDDTHPDPPNVVVVVVVVVCVVLVNPDPDWDQAPVRDIRDDDDDPVVVVCCHVPPDPDPPDD

pLDDT: mean 89.85, std 11.83, range [40.59, 98.31]

Sequence (94 aa):
MPLSFHPDAYWKSQSILCKSSLQWLEDNFAKKEIPRPDCDNKEEIEANTKIALELGITGTPTMVLPDGMVVMGVKDAKTLIELVTNPPKKGETK